Protein AF-A0A6A3IM44-F1 (afdb_monomer_lite)

Structure (mmCIF, N/CA/C/O backbone):
data_AF-A0A6A3IM44-F1
#
_entry.id   AF-A0A6A3IM44-F1
#
loop_
_atom_site.group_PDB
_atom_site.id
_atom_site.type_symbol
_atom_site.label_atom_id
_atom_site.label_alt_id
_atom_site.label_comp_id
_atom_site.label_asym_id
_atom_site.label_entity_id
_atom_site.label_seq_id
_atom_site.pdbx_PDB_ins_code
_atom_site.Cartn_x
_atom_site.Cartn_y
_atom_site.Cartn_z
_atom_site.occupancy
_atom_site.B_iso_or_equiv
_atom_site.auth_seq_id
_atom_site.auth_comp_id
_atom_site.auth_asym_id
_atom_site.auth_atom_id
_atom_site.pdbx_PDB_model_num
ATOM 1 N N . MET A 1 1 ? -18.089 -7.733 0.009 1.00 37.75 1 MET A N 1
ATOM 2 C CA . MET A 1 1 ? -17.968 -6.518 -0.818 1.00 37.75 1 MET A CA 1
ATOM 3 C C . MET A 1 1 ? -16.733 -5.783 -0.322 1.00 37.75 1 MET A C 1
ATOM 5 O O . MET A 1 1 ? -16.637 -5.573 0.884 1.00 37.75 1 MET A O 1
ATOM 9 N N . SER A 1 2 ? -15.750 -5.544 -1.189 1.00 44.31 2 SER A N 1
ATOM 10 C CA . SER A 1 2 ? -14.603 -4.667 -0.921 1.00 44.31 2 SER A CA 1
ATOM 11 C C . SER A 1 2 ? -15.000 -3.232 -1.266 1.00 44.31 2 SER A C 1
ATOM 13 O O . SER A 1 2 ? -15.835 -3.019 -2.142 1.00 44.31 2 SER A O 1
ATOM 15 N N . ALA A 1 3 ? -14.459 -2.264 -0.538 1.00 53.47 3 ALA A N 1
ATOM 16 C CA . ALA A 1 3 ? -14.550 -0.856 -0.886 1.00 53.47 3 ALA A CA 1
ATOM 17 C C . ALA A 1 3 ? -13.143 -0.275 -0.756 1.00 53.47 3 ALA A C 1
ATOM 19 O O . ALA A 1 3 ? -12.449 -0.583 0.218 1.00 53.47 3 ALA A O 1
ATOM 20 N N . SER A 1 4 ? -12.736 0.537 -1.726 1.00 59.00 4 SER A N 1
ATOM 21 C CA . SER A 1 4 ? -11.543 1.361 -1.592 1.00 59.00 4 SER A CA 1
ATOM 22 C C . SER A 1 4 ? -11.840 2.476 -0.596 1.00 59.00 4 SER A C 1
ATOM 24 O O . SER A 1 4 ? -12.852 3.169 -0.728 1.00 59.00 4 SER A O 1
ATOM 26 N N . TRP A 1 5 ? -11.017 2.612 0.443 1.00 65.81 5 TRP A N 1
ATOM 27 C CA . TRP A 1 5 ? -11.245 3.621 1.488 1.00 65.81 5 TRP A CA 1
ATOM 28 C C . TRP A 1 5 ? -10.379 4.857 1.298 1.00 65.81 5 TRP A C 1
ATOM 30 O O . TRP A 1 5 ? -10.717 5.921 1.815 1.00 65.81 5 TRP A O 1
ATOM 40 N N . ILE A 1 6 ? -9.264 4.707 0.585 1.00 73.38 6 ILE A N 1
ATOM 41 C CA . ILE A 1 6 ? -8.302 5.765 0.303 1.00 73.38 6 ILE A CA 1
ATOM 42 C C . ILE A 1 6 ? -7.822 5.571 -1.128 1.00 73.38 6 ILE A C 1
ATOM 44 O O . ILE A 1 6 ? -7.400 4.474 -1.487 1.00 73.38 6 ILE A O 1
ATOM 48 N N . ASN A 1 7 ? -7.897 6.646 -1.905 1.00 78.00 7 ASN A N 1
ATOM 49 C CA . ASN A 1 7 ? -7.491 6.690 -3.298 1.00 78.00 7 ASN A CA 1
ATOM 50 C C . ASN A 1 7 ? -6.418 7.769 -3.479 1.00 78.00 7 ASN A C 1
ATOM 52 O O . ASN A 1 7 ? -6.666 8.908 -3.080 1.00 78.00 7 ASN A O 1
ATOM 56 N N . GLU A 1 8 ? -5.283 7.409 -4.083 1.00 75.19 8 GLU A N 1
ATOM 57 C CA . GLU A 1 8 ? -4.269 8.336 -4.619 1.00 75.19 8 GLU A CA 1
ATOM 58 C C . GLU A 1 8 ? -3.731 9.356 -3.605 1.00 75.19 8 GLU A C 1
ATOM 60 O O . GLU A 1 8 ? -3.807 10.567 -3.813 1.00 75.19 8 GLU A O 1
ATOM 65 N N . GLU A 1 9 ? -3.207 8.885 -2.471 1.00 67.81 9 GLU A N 1
ATOM 66 C CA . GLU A 1 9 ? -2.664 9.784 -1.446 1.00 67.81 9 GLU A CA 1
ATOM 67 C C . GLU A 1 9 ? -1.252 10.289 -1.756 1.00 67.81 9 GLU A C 1
ATOM 69 O O . GLU A 1 9 ? -0.890 11.421 -1.414 1.00 67.81 9 GLU A O 1
ATOM 74 N N . LEU A 1 10 ? -0.427 9.440 -2.366 1.00 57.03 10 LEU A N 1
ATOM 75 C CA . LEU A 1 10 ? 0.973 9.750 -2.599 1.00 57.03 10 LEU A CA 1
ATOM 76 C C . LEU A 1 10 ? 1.151 10.381 -3.976 1.00 57.03 10 LEU A C 1
ATOM 78 O O . LEU A 1 10 ? 0.718 9.858 -4.995 1.00 57.03 10 LEU A O 1
ATOM 82 N N . GLN A 1 11 ? 1.807 11.540 -3.994 1.00 56.31 11 GLN A N 1
ATOM 83 C CA . GLN A 1 11 ? 2.242 12.156 -5.239 1.00 56.31 11 GLN A CA 1
ATOM 84 C C . GLN A 1 11 ? 3.541 11.531 -5.728 1.00 56.31 11 GLN A C 1
ATOM 86 O O . GLN A 1 11 ? 4.454 11.230 -4.955 1.00 56.31 11 GLN A O 1
ATOM 91 N N . GLU A 1 12 ? 3.645 11.455 -7.048 1.00 54.25 12 GLU A N 1
ATOM 92 C CA . GLU A 1 12 ? 4.859 11.079 -7.749 1.00 54.25 12 GLU A CA 1
ATOM 93 C C . GLU A 1 12 ? 6.025 12.020 -7.385 1.00 54.25 12 GLU A C 1
ATOM 95 O O . GLU A 1 12 ? 5.888 13.245 -7.486 1.00 54.25 12 GLU A O 1
ATOM 100 N N . PRO A 1 13 ? 7.200 11.495 -6.995 1.00 43.41 13 PRO A N 1
ATOM 101 C CA . PRO A 1 13 ? 8.316 12.301 -6.486 1.00 43.41 13 PRO A CA 1
ATOM 102 C C . PRO A 1 13 ? 8.976 13.241 -7.516 1.00 43.41 13 PRO A C 1
ATOM 104 O O . PRO A 1 13 ? 9.961 13.910 -7.208 1.00 43.41 13 PRO A O 1
ATOM 107 N N . ASN A 1 14 ? 8.454 13.309 -8.739 1.00 37.50 14 ASN A N 1
ATOM 108 C CA . ASN A 1 14 ? 8.999 14.021 -9.891 1.00 37.50 14 ASN A CA 1
ATOM 109 C C . ASN A 1 14 ? 8.108 15.165 -10.418 1.00 37.50 14 ASN A C 1
ATOM 111 O O . ASN A 1 14 ? 8.472 15.787 -11.418 1.00 37.50 14 ASN A O 1
ATOM 115 N N . VAL A 1 15 ? 7.008 15.529 -9.744 1.00 40.44 15 VAL A N 1
ATOM 116 C CA . VAL A 1 15 ? 6.224 16.721 -10.125 1.00 40.44 15 VAL A CA 1
ATOM 117 C C . VAL A 1 15 ? 6.689 17.942 -9.326 1.00 40.44 15 VAL A C 1
ATOM 119 O O . VAL A 1 15 ? 6.344 18.143 -8.164 1.00 40.44 15 VAL A O 1
ATOM 122 N N . CYS A 1 16 ? 7.518 18.780 -9.947 1.00 28.98 16 CYS A N 1
ATOM 123 C CA . CYS A 1 16 ? 7.977 20.027 -9.343 1.00 28.98 16 CYS A CA 1
ATOM 124 C C . CYS A 1 16 ? 6.792 21.004 -9.198 1.00 28.98 16 CYS A C 1
ATOM 126 O O . CYS A 1 16 ? 6.263 21.486 -10.198 1.00 28.98 16 CYS A O 1
ATOM 128 N N . GLY A 1 17 ? 6.390 21.326 -7.963 1.00 39.78 17 GLY A N 1
ATOM 129 C CA . GLY A 1 17 ? 5.557 22.503 -7.685 1.00 39.78 17 GLY A CA 1
ATOM 130 C C . GLY A 1 17 ? 4.044 22.304 -7.546 1.00 39.78 17 GLY A C 1
ATOM 131 O O . GLY A 1 17 ? 3.320 23.297 -7.585 1.00 39.78 17 GLY A O 1
ATOM 132 N N . GLN A 1 18 ? 3.546 21.091 -7.309 1.00 37.66 18 GLN A N 1
ATOM 133 C CA . GLN A 1 18 ? 2.215 20.920 -6.718 1.00 37.66 18 GLN A CA 1
ATOM 134 C C . GLN A 1 18 ? 2.366 20.208 -5.383 1.00 37.66 18 GLN A C 1
ATOM 136 O O . GLN A 1 18 ? 2.968 19.148 -5.307 1.00 37.66 18 GLN A O 1
ATOM 141 N N . GLY A 1 19 ? 1.920 20.872 -4.317 1.00 38.69 19 GLY A N 1
ATOM 142 C CA . GLY A 1 19 ? 2.008 20.350 -2.964 1.00 38.69 19 GLY A CA 1
ATOM 143 C C . GLY A 1 19 ? 1.242 19.042 -2.828 1.00 38.69 19 GLY A C 1
ATOM 144 O O . GLY A 1 19 ? 0.233 18.837 -3.510 1.00 38.69 19 GLY A O 1
ATOM 145 N N . LEU A 1 20 ? 1.739 18.209 -1.907 1.00 41.72 20 LEU A N 1
ATOM 146 C CA . LEU A 1 20 ? 0.996 17.197 -1.162 1.00 41.72 20 LEU A CA 1
ATOM 147 C C . LEU A 1 20 ? -0.487 17.579 -1.176 1.00 41.72 20 LEU A C 1
ATOM 149 O O . LEU A 1 20 ? -0.781 18.690 -0.741 1.00 41.72 20 LEU A O 1
ATOM 153 N N . LEU A 1 21 ? -1.354 16.735 -1.754 1.00 46.16 21 LEU A N 1
ATOM 154 C CA . LEU A 1 21 ? -2.768 16.992 -2.084 1.00 46.16 21 LEU A CA 1
ATOM 155 C C . LEU A 1 21 ? -3.379 18.202 -1.376 1.00 46.16 21 LEU A C 1
ATOM 157 O O . LEU A 1 21 ? -3.253 18.359 -0.163 1.00 46.16 21 LEU A O 1
ATOM 161 N N . THR A 1 22 ? -4.166 19.000 -2.087 1.00 43.16 22 THR A N 1
ATOM 162 C CA . THR A 1 22 ? -4.941 20.108 -1.508 1.00 43.16 22 THR A CA 1
ATOM 163 C C . THR A 1 22 ? -5.750 19.724 -0.257 1.00 43.16 22 THR A C 1
ATOM 165 O O . THR A 1 22 ? -6.112 20.615 0.493 1.00 43.16 22 THR A O 1
ATOM 168 N N . THR A 1 23 ? -5.985 18.438 0.033 1.00 45.34 23 THR A N 1
ATOM 169 C CA . THR A 1 23 ? -6.467 17.931 1.331 1.00 45.34 23 THR A CA 1
ATOM 170 C C . THR A 1 23 ? -5.450 18.073 2.470 1.00 45.34 23 THR A C 1
ATOM 172 O O . THR A 1 23 ? -5.820 18.589 3.518 1.00 45.34 23 THR A O 1
ATOM 175 N N . SER A 1 24 ? -4.170 17.733 2.290 1.00 46.62 24 SER A N 1
ATOM 176 C CA . SER A 1 24 ? -3.108 17.874 3.304 1.00 46.62 24 SER A CA 1
ATOM 177 C C . SER A 1 24 ? -2.910 19.316 3.788 1.00 46.62 24 SER A C 1
ATOM 179 O O . SER A 1 24 ? -2.605 19.540 4.961 1.00 46.62 24 SER A O 1
ATOM 181 N N . HIS A 1 25 ? -3.176 20.296 2.919 1.00 44.97 25 HIS A N 1
ATOM 182 C CA . HIS A 1 25 ? -3.167 21.719 3.255 1.00 44.97 25 HIS A CA 1
ATOM 183 C C . HIS A 1 25 ? -4.281 22.119 4.245 1.00 44.97 25 HIS A C 1
ATOM 185 O O . HIS A 1 25 ? -4.131 23.126 4.936 1.00 44.97 25 HIS A O 1
ATOM 191 N N . TYR A 1 26 ? -5.359 21.330 4.365 1.00 45.19 26 TYR A N 1
ATOM 192 C CA . TYR A 1 26 ? -6.478 21.574 5.289 1.00 45.19 26 TYR A CA 1
ATOM 193 C C . TYR A 1 26 ? -6.628 20.506 6.394 1.00 45.19 26 TYR A C 1
ATOM 195 O O . TYR A 1 26 ? -7.137 20.823 7.467 1.00 45.19 26 TYR A O 1
ATOM 203 N N . THR A 1 27 ? -6.183 19.262 6.176 1.00 52.53 27 THR A N 1
ATOM 204 C CA . THR A 1 27 ? -6.337 18.118 7.104 1.00 52.53 27 THR A CA 1
ATOM 205 C C . THR A 1 27 ? -5.025 17.641 7.735 1.00 52.53 27 THR A C 1
ATOM 207 O O . THR A 1 27 ? -5.051 16.796 8.631 1.00 52.53 27 THR A O 1
ATOM 210 N N . GLY A 1 28 ? -3.877 18.166 7.291 1.00 54.84 28 GLY A N 1
ATOM 211 C CA . GLY A 1 28 ? -2.547 17.687 7.674 1.00 54.84 28 GLY A CA 1
ATOM 212 C C . GLY A 1 28 ? -2.163 16.359 7.008 1.00 54.84 28 GLY A C 1
ATOM 213 O O . GLY A 1 28 ? -2.975 15.705 6.355 1.00 54.84 28 GLY A O 1
ATOM 214 N N . THR A 1 29 ? -0.911 15.939 7.206 1.00 65.12 29 THR A N 1
ATOM 215 C CA . THR A 1 29 ? -0.317 14.712 6.628 1.00 65.12 29 THR A CA 1
ATOM 216 C C . THR A 1 29 ? -0.832 13.408 7.251 1.00 65.12 29 THR A C 1
ATOM 218 O O . THR A 1 29 ? -0.402 12.331 6.864 1.00 65.12 29 THR A O 1
ATOM 221 N N . ASN A 1 30 ? -1.718 13.482 8.248 1.00 73.81 30 ASN A N 1
ATOM 222 C CA . ASN A 1 30 ? -2.203 12.324 9.012 1.00 73.81 30 ASN A CA 1
ATOM 223 C C . ASN A 1 30 ? -3.562 11.808 8.520 1.00 73.81 30 ASN A C 1
ATOM 225 O O . ASN A 1 30 ? -4.249 11.074 9.245 1.00 73.81 30 ASN A O 1
ATOM 229 N N . TYR A 1 31 ? -4.007 12.237 7.339 1.00 77.69 31 TYR A N 1
ATOM 230 C CA . TYR A 1 31 ? -5.346 11.904 6.880 1.00 77.69 31 TYR A CA 1
ATOM 231 C C . TYR A 1 31 ? -5.470 10.410 6.543 1.00 77.69 31 TYR A C 1
ATOM 233 O O . TYR A 1 31 ? -6.487 9.837 6.936 1.00 77.69 31 TYR A O 1
ATOM 241 N N . THR A 1 32 ? -4.442 9.750 5.974 1.00 81.25 32 THR A N 1
ATOM 242 C CA . THR A 1 32 ? -4.445 8.281 5.777 1.00 81.25 32 THR A CA 1
ATOM 243 C C . THR A 1 32 ? -4.738 7.558 7.078 1.00 81.25 32 THR A C 1
ATOM 245 O O . THR A 1 32 ? -5.633 6.720 7.180 1.00 81.25 32 THR A O 1
ATOM 248 N N . THR A 1 33 ? -3.967 7.921 8.106 1.00 87.38 33 THR A N 1
ATOM 249 C CA . THR A 1 33 ? -4.012 7.304 9.428 1.00 87.38 33 THR A CA 1
ATOM 250 C C . THR A 1 33 ? -5.394 7.500 10.029 1.00 87.38 33 THR A C 1
ATOM 252 O O . THR A 1 33 ? -5.995 6.572 10.567 1.00 87.38 33 THR A O 1
ATOM 255 N N . THR A 1 34 ? -5.932 8.715 9.909 1.00 88.75 34 THR A N 1
ATOM 256 C CA . THR A 1 34 ? -7.267 9.060 10.403 1.00 88.75 34 THR A CA 1
ATOM 257 C C . THR A 1 34 ? -8.356 8.277 9.672 1.00 88.75 34 THR A C 1
ATOM 259 O O . THR A 1 34 ? -9.256 7.741 10.323 1.00 88.75 34 THR A O 1
ATOM 262 N N . ALA A 1 35 ? -8.268 8.162 8.346 1.00 86.88 35 ALA A N 1
ATOM 263 C CA . ALA A 1 35 ? -9.221 7.427 7.522 1.00 86.88 35 ALA A CA 1
ATOM 264 C C . ALA A 1 35 ? -9.218 5.935 7.875 1.00 86.88 35 ALA A C 1
ATOM 266 O O . ALA A 1 35 ? -10.270 5.386 8.214 1.00 86.88 35 ALA A O 1
ATOM 267 N N . PHE A 1 36 ? -8.044 5.296 7.928 1.00 87.62 36 PHE A N 1
ATOM 268 C CA . PHE A 1 36 ? -7.946 3.890 8.313 1.00 87.62 36 PHE A CA 1
ATOM 269 C C . PHE A 1 36 ? -8.406 3.640 9.747 1.00 87.62 36 PHE A C 1
ATOM 271 O O . PHE A 1 36 ? -9.160 2.693 9.973 1.00 87.62 36 PHE A O 1
ATOM 278 N N . LYS A 1 37 ? -8.026 4.475 10.722 1.00 88.75 37 LYS A N 1
ATOM 279 C CA . LYS A 1 37 ? -8.522 4.337 12.104 1.00 88.75 37 LYS A CA 1
ATOM 280 C C . LYS A 1 37 ? -10.037 4.461 12.175 1.00 88.75 37 LYS A C 1
ATOM 282 O O . LYS A 1 37 ? -10.685 3.698 12.889 1.00 88.75 37 LYS A O 1
ATOM 287 N N . THR A 1 38 ? -10.607 5.398 11.423 1.00 89.06 38 THR A N 1
ATOM 288 C CA . THR A 1 38 ? -12.057 5.605 11.376 1.00 89.06 38 THR A CA 1
ATOM 289 C C . THR A 1 38 ? -12.755 4.392 10.767 1.00 89.06 38 THR A C 1
ATOM 291 O O . THR A 1 38 ? -13.672 3.859 11.389 1.00 89.06 38 THR A O 1
ATOM 294 N N . ALA A 1 39 ? -12.275 3.884 9.628 1.00 83.50 39 ALA A N 1
ATOM 295 C CA . ALA A 1 39 ? -12.819 2.685 8.992 1.00 83.50 39 ALA A CA 1
ATOM 296 C C . ALA A 1 39 ? -12.715 1.451 9.906 1.00 83.50 39 ALA A C 1
ATOM 298 O O . ALA A 1 39 ? -13.707 0.759 10.124 1.00 83.50 39 ALA A O 1
ATOM 299 N N . ASN A 1 40 ? -11.550 1.214 10.524 1.00 88.38 40 ASN A N 1
ATOM 300 C CA . ASN A 1 40 ? -11.344 0.106 11.464 1.00 88.38 40 ASN A CA 1
ATOM 301 C C . ASN A 1 40 ? -12.271 0.217 12.688 1.00 88.38 40 ASN A C 1
ATOM 303 O O . ASN A 1 40 ? -12.874 -0.775 13.105 1.00 88.38 40 ASN A O 1
ATOM 307 N N . LYS A 1 41 ? -12.450 1.426 13.239 1.00 88.38 41 LYS A N 1
ATOM 308 C CA . LYS A 1 41 ? -13.374 1.679 14.353 1.00 88.38 41 LYS A CA 1
ATOM 309 C C . LYS A 1 41 ? -14.824 1.399 13.963 1.00 88.38 41 LYS A C 1
ATOM 311 O O . LYS A 1 41 ? -15.519 0.730 14.724 1.00 88.38 41 LYS A O 1
ATOM 316 N N . VAL A 1 42 ? -15.273 1.892 12.807 1.00 85.19 42 VAL A N 1
ATOM 317 C CA . VAL A 1 42 ? -16.646 1.685 12.319 1.00 85.19 42 VAL A CA 1
ATOM 318 C C . VAL A 1 42 ? -16.897 0.203 12.071 1.00 85.19 42 VAL A C 1
ATOM 320 O O . VAL A 1 42 ? -17.855 -0.335 12.627 1.00 85.19 42 VAL A O 1
ATOM 323 N N . ASN A 1 43 ? -15.997 -0.473 11.351 1.00 80.00 43 ASN A N 1
ATOM 324 C CA . ASN A 1 43 ? -16.084 -1.911 11.116 1.00 80.00 43 ASN A CA 1
ATOM 325 C C . ASN A 1 43 ? -16.187 -2.696 12.420 1.00 80.00 43 ASN A C 1
ATOM 327 O O . ASN A 1 43 ? -17.043 -3.565 12.537 1.00 80.00 43 ASN A O 1
ATOM 331 N N . LYS A 1 44 ? -15.368 -2.360 13.422 1.00 83.25 44 LYS A N 1
ATOM 332 C CA . LYS A 1 44 ? -15.434 -3.004 14.736 1.00 83.25 44 LYS A CA 1
ATOM 333 C C . LYS A 1 44 ? -16.749 -2.709 15.460 1.00 83.25 44 LYS A C 1
ATOM 335 O O . LYS A 1 44 ? -17.334 -3.618 16.030 1.00 83.25 44 LYS A O 1
ATOM 340 N N . SER A 1 45 ? -17.210 -1.457 15.455 1.00 86.00 45 SER A N 1
ATOM 341 C CA . SER A 1 45 ? -18.425 -1.050 16.180 1.00 86.00 45 SER A CA 1
ATOM 342 C C . SER A 1 45 ? -19.719 -1.602 15.584 1.00 86.00 45 SER A C 1
ATOM 344 O O . SER A 1 45 ? -20.687 -1.787 16.310 1.00 86.00 45 SER A O 1
ATOM 346 N N . LEU A 1 46 ? -19.727 -1.847 14.273 1.00 88.12 46 LEU A N 1
ATOM 347 C CA . LEU A 1 46 ? -20.878 -2.345 13.521 1.00 88.12 46 LEU A CA 1
ATOM 348 C C . LEU A 1 46 ? -20.706 -3.814 13.096 1.00 88.12 46 LEU A C 1
ATOM 350 O O . LEU A 1 46 ? -21.506 -4.312 12.311 1.00 88.12 46 LEU A O 1
ATOM 354 N N . GLU A 1 47 ? -19.651 -4.483 13.574 1.00 86.31 47 GLU A N 1
ATOM 355 C CA . GLU A 1 47 ? -19.298 -5.873 13.241 1.00 86.31 47 GLU A CA 1
ATOM 356 C C . GLU A 1 47 ? -19.251 -6.159 11.724 1.00 86.31 47 GLU A C 1
ATOM 358 O O . GLU A 1 47 ? -19.589 -7.245 11.244 1.00 86.31 47 GLU A O 1
ATOM 363 N N . LEU A 1 48 ? -18.814 -5.170 10.940 1.00 79.38 48 LEU A N 1
ATOM 364 C CA . LEU A 1 48 ? -18.723 -5.284 9.488 1.00 79.38 48 LEU A CA 1
ATOM 365 C C . LEU A 1 48 ? -17.502 -6.111 9.089 1.00 79.38 48 LEU A C 1
ATOM 367 O O . LEU A 1 48 ? 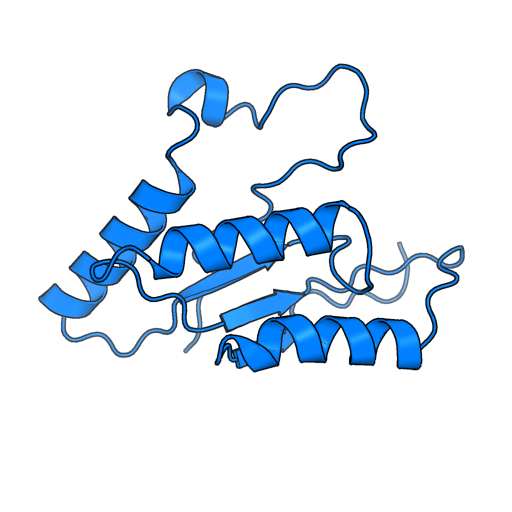-16.403 -5.943 9.616 1.00 79.38 48 LEU A O 1
ATOM 371 N N . LYS A 1 49 ? -17.682 -6.948 8.067 1.00 80.62 49 LYS A N 1
ATOM 372 C CA . LYS A 1 49 ? -16.613 -7.745 7.441 1.00 80.62 49 LYS A CA 1
ATOM 373 C C . LYS A 1 49 ? -16.037 -7.077 6.186 1.00 80.62 49 LYS A C 1
ATOM 375 O O . LYS A 1 49 ? -15.524 -7.758 5.299 1.00 80.62 49 LYS A O 1
ATOM 380 N N . THR A 1 50 ? -16.193 -5.760 6.061 1.00 79.12 50 THR A N 1
ATOM 381 C CA . THR A 1 50 ? -15.747 -5.007 4.884 1.00 79.12 50 THR A CA 1
ATOM 382 C C . THR A 1 50 ? -14.232 -4.892 4.886 1.00 79.12 50 THR A C 1
ATOM 384 O O . THR A 1 50 ? -13.644 -4.454 5.873 1.00 79.12 50 THR A O 1
ATOM 387 N N . LYS A 1 51 ? -13.599 -5.257 3.774 1.00 82.00 51 LYS A N 1
ATOM 388 C CA . LYS A 1 51 ? -12.151 -5.130 3.620 1.00 82.00 51 LYS A CA 1
ATOM 389 C C . LYS A 1 51 ? -11.743 -3.674 3.350 1.00 82.00 51 LYS A C 1
ATOM 391 O O . LYS A 1 51 ? -12.496 -2.933 2.715 1.00 82.00 51 LYS A O 1
ATOM 396 N N . ARG A 1 52 ? -10.578 -3.274 3.857 1.00 87.50 52 ARG A N 1
ATOM 397 C CA . ARG A 1 52 ? -9.975 -1.947 3.768 1.00 87.50 52 ARG A CA 1
ATOM 398 C C . ARG A 1 52 ? -8.816 -1.980 2.790 1.00 87.50 52 ARG A C 1
ATOM 400 O O . ARG A 1 52 ? -7.759 -2.509 3.127 1.00 87.50 52 ARG A O 1
ATOM 407 N N . TYR A 1 53 ? -9.030 -1.403 1.616 1.00 88.06 53 TYR A N 1
ATOM 408 C CA . TYR A 1 53 ? -8.010 -1.283 0.584 1.00 88.06 53 TYR A CA 1
ATOM 409 C C . TYR A 1 53 ? -7.487 0.150 0.481 1.00 88.06 53 TYR A C 1
ATOM 411 O O . TYR A 1 53 ? -8.237 1.111 0.690 1.00 88.06 53 TYR A O 1
ATOM 419 N N . TYR A 1 54 ? -6.197 0.258 0.170 1.00 90.12 54 TYR A N 1
ATOM 420 C CA . TYR A 1 54 ? -5.575 1.454 -0.396 1.00 90.12 54 TYR A CA 1
ATOM 421 C C . TYR A 1 54 ? -5.527 1.277 -1.919 1.00 90.12 54 TYR A C 1
ATOM 423 O O . TYR A 1 54 ? -5.141 0.199 -2.362 1.00 90.12 54 TYR A O 1
ATOM 431 N N . ASN A 1 55 ? -5.923 2.278 -2.704 1.00 90.38 55 ASN A N 1
ATOM 432 C CA . ASN A 1 55 ? -5.901 2.245 -4.172 1.00 90.38 55 ASN A CA 1
ATOM 433 C C . ASN A 1 55 ? -5.015 3.367 -4.707 1.00 90.38 55 ASN A C 1
ATOM 435 O O . ASN A 1 55 ? -5.090 4.495 -4.215 1.00 90.38 55 ASN A O 1
ATOM 439 N N . ASP A 1 56 ? -4.177 3.066 -5.696 1.00 87.06 56 ASP A N 1
ATOM 440 C CA . ASP A 1 56 ? -3.266 4.060 -6.271 1.00 87.06 56 ASP A CA 1
ATOM 441 C C . ASP A 1 56 ? -2.910 3.762 -7.735 1.00 87.06 56 ASP A C 1
ATOM 443 O O . ASP A 1 56 ? -2.918 2.600 -8.166 1.00 87.06 56 ASP A O 1
ATOM 447 N N . TYR A 1 57 ? -2.554 4.804 -8.493 1.00 85.44 57 TYR A N 1
ATOM 448 C CA . TYR A 1 57 ? -2.027 4.683 -9.858 1.00 85.44 57 TYR A CA 1
ATOM 449 C C . TYR A 1 57 ? -0.500 4.695 -9.875 1.00 85.44 57 TYR A C 1
ATOM 451 O O . TYR A 1 57 ? 0.156 4.991 -8.883 1.00 85.44 57 TYR A O 1
ATOM 459 N N . ASN A 1 58 ? 0.079 4.319 -11.021 1.00 86.12 58 ASN A N 1
ATOM 460 C CA . ASN A 1 58 ? 1.530 4.252 -11.232 1.00 86.12 58 ASN A CA 1
ATOM 461 C C . ASN A 1 58 ? 2.281 3.458 -10.141 1.00 86.12 58 ASN A C 1
ATOM 463 O O . ASN A 1 58 ? 3.462 3.655 -9.869 1.00 86.12 58 ASN A O 1
ATOM 467 N N . THR A 1 59 ? 1.601 2.488 -9.541 1.00 88.62 59 THR A N 1
ATOM 468 C CA . THR A 1 59 ? 2.186 1.555 -8.582 1.00 88.62 59 THR A CA 1
ATOM 469 C C . THR A 1 59 ? 2.418 0.180 -9.192 1.00 88.62 59 THR A C 1
ATOM 471 O O . THR A 1 59 ? 2.950 -0.677 -8.508 1.00 88.62 59 THR A O 1
ATOM 474 N N . ASN A 1 60 ? 2.083 -0.042 -10.467 1.00 88.12 60 ASN A N 1
ATOM 475 C CA . ASN A 1 60 ? 2.109 -1.350 -11.133 1.00 88.12 60 ASN A CA 1
ATOM 476 C C . ASN A 1 60 ? 3.479 -2.048 -11.156 1.00 88.12 60 ASN A C 1
ATOM 478 O O . ASN A 1 60 ? 3.529 -3.274 -11.211 1.00 88.12 60 ASN A O 1
ATOM 482 N N . SER A 1 61 ? 4.577 -1.294 -11.116 1.00 91.50 61 SER A N 1
ATOM 483 C CA . SER A 1 61 ? 5.950 -1.806 -11.136 1.00 91.50 61 SER A CA 1
ATOM 484 C C . SER A 1 61 ? 6.783 -1.217 -9.996 1.00 91.50 61 SER A C 1
ATOM 486 O O . SER A 1 61 ? 6.343 -0.338 -9.246 1.00 91.50 61 SER A O 1
ATOM 488 N N . VAL A 1 62 ? 8.005 -1.724 -9.819 1.00 93.75 62 VAL A N 1
ATOM 489 C CA . VAL A 1 62 ? 8.939 -1.181 -8.826 1.00 93.75 62 VAL A CA 1
ATOM 490 C C . VAL A 1 62 ? 9.400 0.205 -9.272 1.00 93.75 62 VAL A C 1
ATOM 492 O O . VAL A 1 62 ? 10.141 0.350 -10.240 1.00 93.75 62 VAL A O 1
ATOM 495 N N . ASN A 1 63 ? 8.984 1.231 -8.538 1.00 88.50 63 ASN A N 1
ATOM 496 C CA . ASN A 1 63 ? 9.371 2.612 -8.771 1.00 88.50 63 ASN A CA 1
ATOM 497 C C . ASN A 1 63 ? 9.345 3.393 -7.447 1.00 88.50 63 ASN A C 1
ATOM 499 O O . ASN A 1 63 ? 9.220 2.819 -6.357 1.00 88.50 63 ASN A O 1
ATOM 503 N N . ALA A 1 64 ? 9.519 4.708 -7.528 1.00 88.31 64 ALA A N 1
ATOM 504 C CA . ALA A 1 64 ? 9.566 5.553 -6.348 1.00 88.31 64 ALA A CA 1
ATOM 505 C C . ALA A 1 64 ? 8.201 5.653 -5.640 1.00 88.31 64 ALA A C 1
ATOM 507 O O . ALA A 1 64 ? 8.171 5.596 -4.410 1.00 88.31 64 ALA A O 1
ATOM 508 N N . ASN A 1 65 ? 7.089 5.701 -6.383 1.00 85.44 65 ASN A N 1
ATOM 509 C CA . ASN A 1 65 ? 5.749 5.751 -5.801 1.00 85.44 65 ASN A CA 1
ATOM 510 C C . ASN A 1 65 ? 5.349 4.419 -5.152 1.00 85.44 65 ASN A C 1
ATOM 512 O O . ASN A 1 65 ? 5.013 4.393 -3.971 1.00 85.44 65 ASN A O 1
ATOM 516 N N . SER A 1 66 ? 5.516 3.280 -5.835 1.00 91.69 66 SER A N 1
ATOM 517 C CA . SER A 1 66 ? 5.250 1.963 -5.230 1.00 91.69 66 SER A CA 1
ATOM 518 C C . SER A 1 66 ? 6.120 1.704 -3.998 1.00 91.69 66 SER A C 1
ATOM 520 O O . SER A 1 66 ? 5.674 1.086 -3.034 1.00 91.69 66 SER A O 1
ATOM 522 N N . THR A 1 67 ? 7.344 2.233 -3.964 1.00 93.25 67 THR A N 1
ATOM 523 C CA . THR A 1 67 ? 8.201 2.169 -2.771 1.00 93.25 67 THR A CA 1
ATOM 524 C C . THR A 1 67 ? 7.702 3.068 -1.639 1.00 93.25 67 THR A C 1
ATOM 526 O O . THR A 1 67 ? 7.745 2.654 -0.479 1.00 93.25 67 THR A O 1
ATOM 529 N N . ALA A 1 68 ? 7.193 4.261 -1.950 1.00 88.19 68 ALA A N 1
ATOM 530 C CA . ALA A 1 68 ? 6.584 5.145 -0.962 1.00 88.19 68 ALA A CA 1
ATOM 531 C C . ALA A 1 68 ? 5.296 4.535 -0.377 1.00 88.19 68 ALA A C 1
ATOM 533 O O . ALA A 1 68 ? 5.149 4.502 0.846 1.00 88.19 68 ALA A O 1
ATOM 534 N N . VAL A 1 69 ? 4.426 3.956 -1.216 1.00 90.12 69 VAL A N 1
ATOM 535 C CA . VAL A 1 69 ? 3.216 3.233 -0.781 1.00 90.12 69 VAL A CA 1
ATOM 536 C C . VAL A 1 69 ? 3.586 2.048 0.110 1.00 90.12 69 VAL A C 1
ATOM 538 O O . VAL A 1 69 ? 2.996 1.875 1.177 1.00 90.12 69 VAL A O 1
ATOM 541 N N . LEU A 1 70 ? 4.603 1.261 -0.266 1.00 92.88 70 LEU A N 1
ATOM 542 C CA . LEU A 1 70 ? 5.085 0.142 0.548 1.00 92.88 70 LEU A CA 1
ATOM 543 C C . LEU A 1 70 ? 5.533 0.606 1.943 1.00 92.88 70 LEU A C 1
ATOM 545 O O . LEU A 1 70 ? 5.092 0.046 2.947 1.00 92.88 70 LEU A O 1
ATOM 549 N N . GLY A 1 71 ? 6.360 1.654 2.015 1.00 92.44 71 GLY A N 1
ATOM 550 C CA . GLY A 1 71 ? 6.838 2.211 3.284 1.00 92.44 71 GLY A CA 1
ATOM 551 C C . GLY A 1 71 ? 5.719 2.821 4.135 1.00 92.44 71 GLY A C 1
ATOM 552 O O . GLY A 1 71 ? 5.703 2.660 5.360 1.00 92.44 71 GLY A O 1
ATOM 553 N N . MET A 1 72 ? 4.744 3.471 3.496 1.00 92.25 72 MET A N 1
ATOM 554 C CA . MET A 1 72 ? 3.553 3.990 4.162 1.00 92.25 72 MET A CA 1
ATOM 555 C C . MET A 1 72 ? 2.734 2.850 4.780 1.00 92.25 72 MET A C 1
ATOM 557 O O . MET A 1 72 ? 2.436 2.911 5.972 1.00 92.25 72 MET A O 1
ATOM 561 N N . ILE A 1 73 ? 2.411 1.795 4.024 1.00 91.44 73 ILE A N 1
ATOM 562 C CA . ILE A 1 73 ? 1.632 0.657 4.539 1.00 91.44 73 ILE A CA 1
ATOM 563 C C . ILE A 1 73 ? 2.357 -0.018 5.704 1.00 91.44 73 ILE A C 1
ATOM 565 O O . ILE A 1 73 ? 1.741 -0.250 6.744 1.00 91.44 73 ILE A O 1
ATOM 569 N N . GLN A 1 74 ? 3.663 -0.272 5.571 1.00 92.88 74 GLN A N 1
ATOM 570 C CA . GLN A 1 74 ? 4.471 -0.834 6.656 1.00 92.88 74 GLN A CA 1
ATOM 571 C C . GLN A 1 74 ? 4.390 0.027 7.919 1.00 92.88 74 GLN A C 1
ATOM 573 O O . GLN A 1 74 ? 4.177 -0.503 9.004 1.00 92.88 74 GLN A O 1
ATOM 578 N N . THR A 1 75 ? 4.497 1.353 7.778 1.00 91.25 75 THR A N 1
ATOM 579 C CA . THR A 1 75 ? 4.393 2.295 8.903 1.00 91.25 75 THR A CA 1
ATOM 580 C C . THR A 1 75 ? 3.006 2.260 9.549 1.00 91.25 75 THR A C 1
ATOM 582 O O . THR A 1 75 ? 2.904 2.228 10.773 1.00 91.25 75 THR A O 1
ATOM 585 N N . GLN A 1 76 ? 1.935 2.230 8.750 1.00 87.12 76 GLN A N 1
ATOM 586 C CA . GLN A 1 76 ? 0.556 2.156 9.247 1.00 87.12 76 GLN A CA 1
ATOM 587 C C . GLN A 1 76 ? 0.283 0.837 9.990 1.00 87.12 76 GLN A C 1
ATOM 589 O O . GLN A 1 76 ? -0.352 0.852 11.042 1.00 87.12 76 GLN A O 1
ATOM 594 N N . GLN A 1 77 ? 0.801 -0.292 9.490 1.00 87.44 77 GLN A N 1
ATOM 595 C CA . GLN A 1 77 ? 0.648 -1.614 10.114 1.00 87.44 77 GLN A CA 1
ATOM 596 C C . GLN A 1 77 ? 1.359 -1.743 11.475 1.00 87.44 77 GLN A C 1
ATOM 598 O O . GLN A 1 77 ? 1.059 -2.672 12.227 1.00 87.44 77 GLN A O 1
ATOM 603 N N . LEU A 1 78 ? 2.263 -0.819 11.834 1.00 90.88 78 LEU A N 1
ATOM 604 C CA . LEU A 1 78 ? 2.842 -0.765 13.185 1.00 90.88 78 LEU A CA 1
ATOM 605 C C . LEU A 1 78 ? 1.814 -0.342 14.247 1.00 90.88 78 LEU A C 1
ATOM 607 O O . LEU A 1 78 ? 1.996 -0.635 15.430 1.00 90.88 78 LEU A O 1
ATOM 611 N N . ASP A 1 79 ? 0.739 0.345 13.854 1.00 87.75 79 ASP A N 1
ATOM 612 C CA . ASP A 1 79 ? -0.348 0.715 14.753 1.00 87.75 79 ASP A CA 1
ATOM 613 C C . ASP A 1 79 ? -1.404 -0.398 14.795 1.00 87.75 79 ASP A C 1
ATOM 615 O O . ASP A 1 79 ? -2.163 -0.597 13.852 1.00 87.75 79 ASP A O 1
ATOM 619 N N . ALA A 1 80 ? -1.521 -1.086 15.933 1.00 84.56 80 ALA A N 1
ATOM 620 C CA . ALA A 1 80 ? -2.465 -2.193 16.117 1.00 84.56 80 ALA A CA 1
ATOM 621 C C . ALA A 1 80 ? -3.954 -1.808 15.959 1.00 84.56 80 ALA A C 1
ATOM 623 O O . ALA A 1 80 ? -4.815 -2.687 15.884 1.00 84.56 80 ALA A O 1
ATOM 624 N N . SER A 1 81 ? -4.290 -0.513 15.942 1.00 85.06 81 SER A N 1
ATOM 625 C CA . SER A 1 81 ? -5.648 -0.034 15.647 1.00 85.06 81 SER A CA 1
ATOM 626 C C . SER A 1 81 ? -5.941 0.092 14.149 1.00 85.06 81 SER A C 1
ATOM 628 O O . SER A 1 81 ? -7.091 0.327 13.767 1.00 85.06 81 SER A O 1
ATOM 630 N N . ILE A 1 82 ? -4.921 -0.076 13.307 1.00 85.88 82 ILE A N 1
ATOM 631 C CA . ILE A 1 82 ? -5.002 0.015 11.859 1.00 85.88 82 ILE A CA 1
ATOM 632 C C . ILE A 1 82 ? -4.775 -1.366 11.271 1.00 85.88 82 ILE A C 1
ATOM 634 O O . ILE A 1 82 ? -3.711 -1.963 11.385 1.00 85.88 82 ILE A O 1
ATOM 638 N N . CYS A 1 83 ? -5.791 -1.863 10.582 1.00 86.62 83 CYS A N 1
ATOM 639 C CA . CYS A 1 83 ? -5.632 -2.997 9.697 1.00 86.62 83 CYS A CA 1
ATOM 640 C C . CYS A 1 83 ? -6.070 -2.593 8.285 1.00 86.62 83 CYS A C 1
ATOM 642 O O . CYS A 1 83 ? -7.123 -1.967 8.089 1.00 86.62 83 CYS A O 1
ATOM 644 N N . ILE A 1 84 ? -5.177 -2.907 7.350 1.00 88.94 84 ILE A N 1
ATOM 645 C CA . ILE A 1 84 ? -5.262 -2.713 5.907 1.00 88.94 84 ILE A CA 1
ATOM 646 C C . ILE A 1 84 ? -5.295 -4.128 5.343 1.00 88.94 84 ILE A C 1
ATOM 648 O O . ILE A 1 84 ? -4.382 -4.905 5.618 1.00 88.94 84 ILE A O 1
ATOM 652 N N . ASP A 1 85 ? -6.367 -4.482 4.641 1.00 89.62 85 ASP A N 1
ATOM 653 C CA . ASP A 1 85 ? -6.557 -5.848 4.147 1.00 89.62 85 ASP A CA 1
ATOM 654 C C . ASP A 1 85 ? -5.968 -6.038 2.750 1.00 89.62 85 ASP A C 1
ATOM 656 O O . ASP A 1 85 ? -5.693 -7.169 2.362 1.00 89.62 85 ASP A O 1
ATOM 660 N N . GLY A 1 86 ? -5.764 -4.961 1.987 1.00 89.06 86 GLY A N 1
ATOM 661 C CA . GLY A 1 86 ? -5.169 -5.092 0.668 1.00 89.06 86 GLY A CA 1
ATOM 662 C C . GLY A 1 86 ? -4.737 -3.799 -0.009 1.00 89.06 86 GLY A C 1
ATOM 663 O O . GLY A 1 86 ? -4.984 -2.694 0.480 1.00 89.06 86 GLY A O 1
ATOM 664 N N . LEU A 1 87 ? -4.096 -3.981 -1.159 1.00 91.00 87 LEU A N 1
ATOM 665 C CA . LEU A 1 87 ? -3.687 -2.937 -2.089 1.00 91.00 87 LEU A CA 1
ATOM 666 C C . LEU A 1 87 ? -4.376 -3.163 -3.438 1.00 91.00 87 LEU A C 1
ATOM 668 O O . LEU A 1 87 ? -4.381 -4.271 -3.979 1.00 91.00 87 LEU A O 1
ATOM 672 N N . GLU A 1 88 ? -4.939 -2.092 -3.974 1.00 90.38 88 GLU A N 1
ATOM 673 C CA . GLU A 1 88 ? -5.546 -2.037 -5.293 1.00 90.38 88 GLU A CA 1
ATOM 674 C C . GLU A 1 88 ? -4.620 -1.262 -6.240 1.00 90.38 88 GLU A C 1
ATOM 676 O O . GLU A 1 88 ? -4.259 -0.110 -5.995 1.00 90.38 88 GLU A O 1
ATOM 681 N N . PHE A 1 89 ? -4.207 -1.923 -7.318 1.00 88.44 89 PHE A N 1
ATOM 682 C CA . PHE A 1 89 ? -3.476 -1.305 -8.414 1.00 88.44 89 PHE A CA 1
ATOM 683 C C . PHE A 1 89 ? -4.490 -0.858 -9.458 1.00 88.44 89 PHE A C 1
ATOM 685 O O . PHE A 1 89 ? -5.111 -1.706 -10.111 1.00 88.44 89 PHE A O 1
ATOM 692 N N . GLN A 1 90 ? -4.612 0.451 -9.681 1.00 86.06 90 GLN A N 1
ATOM 693 C CA . GLN A 1 90 ? -5.539 0.959 -10.695 1.00 86.06 90 GLN A CA 1
ATOM 694 C C . GLN A 1 90 ? -5.255 0.355 -12.073 1.00 86.06 90 GLN A C 1
ATOM 696 O O . GLN A 1 90 ? -6.172 -0.045 -12.778 1.00 86.06 90 GLN A O 1
ATOM 701 N N . SER A 1 91 ? -3.980 0.173 -12.423 1.00 84.31 91 SER A N 1
ATOM 702 C CA . SER A 1 91 ? -3.569 -0.395 -13.712 1.00 84.31 91 SER A CA 1
ATOM 703 C C . SER A 1 91 ? -3.991 0.386 -14.945 1.00 84.31 91 SER A C 1
ATOM 705 O O . SER A 1 91 ? -4.248 -0.200 -16.002 1.00 84.31 91 SER A O 1
ATOM 707 N N . HIS A 1 92 ? -3.947 1.713 -14.828 1.00 81.81 92 HIS A N 1
ATOM 708 C CA . HIS A 1 92 ? -3.731 2.574 -15.985 1.00 81.81 92 HIS A CA 1
ATOM 709 C C . HIS A 1 92 ? -2.361 2.251 -16.583 1.00 81.81 92 HIS A C 1
ATOM 711 O O . HIS A 1 92 ? -1.367 2.151 -15.861 1.00 81.81 92 HIS A O 1
ATOM 717 N N . SER A 1 93 ? -2.312 2.044 -17.894 1.00 73.94 93 SER A N 1
ATOM 718 C CA . SER A 1 93 ? -1.074 1.743 -18.615 1.00 73.94 93 SER A CA 1
ATOM 719 C C . SER A 1 93 ? -0.999 2.570 -19.891 1.00 73.94 93 SER A C 1
ATOM 721 O O . SER A 1 93 ? -2.012 2.787 -20.560 1.00 73.94 93 SER A O 1
ATOM 723 N N . SER A 1 94 ? 0.204 3.027 -20.227 1.00 77.31 94 SER A N 1
ATOM 724 C CA . SER A 1 94 ? 0.494 3.792 -21.439 1.00 77.31 94 SER A CA 1
ATOM 725 C C . SER A 1 94 ? 1.210 2.932 -22.482 1.00 77.31 94 SER A C 1
ATOM 727 O O . SER A 1 94 ? 1.887 1.960 -22.153 1.00 77.31 94 SER A O 1
ATOM 729 N N . TYR A 1 95 ? 1.131 3.314 -23.761 1.00 78.44 95 TYR A N 1
ATOM 730 C CA . TYR A 1 95 ? 1.886 2.627 -24.821 1.00 78.44 95 TYR A CA 1
ATOM 731 C C . TYR A 1 95 ? 3.411 2.772 -24.657 1.00 78.44 95 TYR A C 1
ATOM 733 O O . TYR A 1 95 ? 4.181 1.989 -25.208 1.00 78.44 95 TYR A O 1
ATOM 741 N N . SER A 1 96 ? 3.854 3.791 -23.918 1.00 81.94 96 SER A N 1
ATOM 742 C CA . SER A 1 96 ? 5.264 4.029 -23.610 1.00 81.94 96 SER A CA 1
ATOM 743 C C . SER A 1 96 ? 5.771 3.262 -22.390 1.00 81.94 96 SER A C 1
ATOM 745 O O . SER A 1 96 ? 6.963 3.348 -22.094 1.00 81.94 96 SER A O 1
ATOM 747 N N . ASP A 1 97 ? 4.912 2.526 -21.681 1.00 81.56 97 ASP A N 1
ATOM 748 C CA . ASP A 1 97 ? 5.333 1.773 -20.506 1.00 81.56 97 ASP A CA 1
ATOM 749 C C . ASP A 1 97 ? 6.270 0.637 -20.923 1.00 81.56 97 ASP A C 1
ATOM 751 O O . ASP A 1 97 ? 5.944 -0.208 -21.756 1.00 81.56 97 ASP A O 1
ATOM 75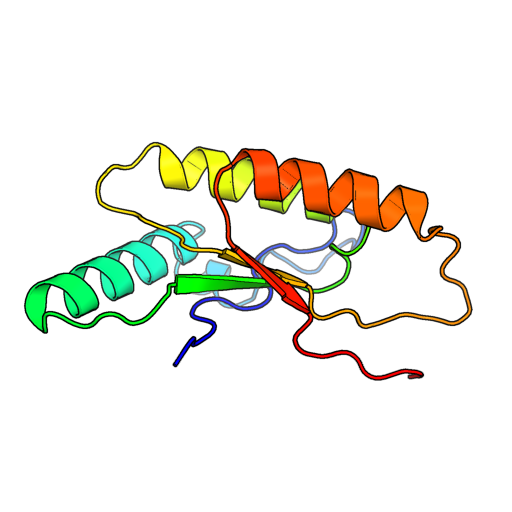5 N N . THR A 1 98 ? 7.458 0.611 -20.325 1.00 86.69 98 THR A N 1
ATOM 756 C CA . THR A 1 98 ? 8.483 -0.402 -20.609 1.00 86.69 98 THR A CA 1
ATOM 757 C C . THR A 1 98 ? 8.522 -1.518 -19.570 1.00 86.69 98 THR A C 1
ATOM 759 O O . THR A 1 98 ? 9.353 -2.416 -19.684 1.00 86.69 98 THR A O 1
ATOM 762 N N . ALA A 1 99 ? 7.682 -1.440 -18.534 1.00 87.44 99 ALA A N 1
ATOM 763 C CA . ALA A 1 99 ? 7.628 -2.444 -17.481 1.00 87.44 99 ALA A CA 1
ATOM 764 C C . ALA A 1 99 ? 7.142 -3.778 -18.056 1.00 87.44 99 ALA A C 1
ATOM 766 O O . ALA A 1 99 ? 6.105 -3.858 -18.714 1.00 87.44 99 ALA A O 1
ATOM 767 N N . THR A 1 100 ? 7.903 -4.833 -17.802 1.00 90.50 100 THR A N 1
ATOM 768 C CA . THR A 1 100 ? 7.544 -6.188 -18.206 1.00 90.50 100 THR A CA 1
ATOM 769 C C . THR A 1 100 ? 6.548 -6.802 -17.224 1.00 90.50 100 THR A C 1
ATOM 771 O O . THR A 1 100 ? 6.371 -6.336 -16.097 1.00 90.50 100 THR A O 1
ATOM 774 N N . THR A 1 101 ? 5.922 -7.914 -17.614 1.00 89.38 101 THR A N 1
ATOM 775 C CA . THR A 1 101 ? 5.109 -8.708 -16.682 1.00 89.38 101 THR A CA 1
ATOM 776 C C . THR A 1 101 ? 5.921 -9.179 -15.471 1.00 89.38 101 THR A C 1
ATOM 778 O O . THR A 1 101 ? 5.379 -9.238 -14.373 1.00 89.38 101 THR A O 1
ATOM 781 N N . GLU A 1 102 ? 7.214 -9.471 -15.638 1.00 93.31 102 GLU A N 1
ATOM 782 C CA . GLU A 1 102 ? 8.098 -9.866 -14.534 1.00 93.31 102 GLU A CA 1
ATOM 783 C C . GLU A 1 102 ? 8.347 -8.705 -13.558 1.00 93.31 102 GLU A C 1
ATOM 785 O O . GLU A 1 102 ? 8.288 -8.904 -12.343 1.00 93.31 102 GLU A O 1
ATOM 790 N N . ASP A 1 103 ? 8.514 -7.479 -14.065 1.00 92.94 103 ASP A N 1
ATOM 791 C CA . ASP A 1 103 ? 8.627 -6.274 -13.228 1.00 92.94 103 ASP A CA 1
ATOM 792 C C . ASP A 1 103 ? 7.350 -6.030 -12.417 1.00 92.94 103 ASP A C 1
ATOM 794 O O . ASP A 1 103 ? 7.408 -5.651 -11.243 1.00 92.94 103 ASP A O 1
ATOM 798 N N . MET A 1 104 ? 6.188 -6.265 -13.036 1.00 91.38 104 MET A N 1
ATOM 799 C CA . MET A 1 104 ? 4.902 -6.167 -12.352 1.00 91.38 104 MET A CA 1
ATOM 800 C C . MET A 1 104 ? 4.790 -7.228 -11.257 1.00 91.38 104 MET A C 1
ATOM 802 O O . MET A 1 104 ? 4.546 -6.876 -10.107 1.00 91.38 104 MET A O 1
ATOM 806 N N . VAL A 1 105 ? 5.032 -8.506 -11.574 1.00 93.38 105 VAL A N 1
ATOM 807 C CA . VAL A 1 105 ? 4.972 -9.614 -10.601 1.00 93.38 105 VAL A CA 1
ATOM 808 C C . VAL A 1 105 ? 5.913 -9.368 -9.425 1.00 93.38 105 VAL A C 1
ATOM 810 O O . VAL A 1 105 ? 5.472 -9.449 -8.280 1.00 93.38 105 VAL A O 1
ATOM 813 N N . THR A 1 106 ? 7.157 -8.965 -9.694 1.00 95.94 106 THR A N 1
ATOM 814 C CA . THR A 1 106 ? 8.140 -8.604 -8.660 1.00 95.94 106 THR A CA 1
ATOM 815 C C . THR A 1 106 ? 7.572 -7.563 -7.701 1.00 95.94 106 THR A C 1
ATOM 817 O O . THR A 1 106 ? 7.757 -7.638 -6.485 1.00 95.94 106 THR A O 1
ATOM 820 N N . ASN A 1 107 ? 6.851 -6.574 -8.228 1.00 95.00 107 ASN A N 1
ATOM 821 C CA . ASN A 1 107 ? 6.248 -5.554 -7.396 1.00 95.00 107 ASN A CA 1
ATOM 822 C C . ASN A 1 107 ? 5.032 -6.059 -6.605 1.00 95.00 107 ASN A C 1
ATOM 824 O O . ASN A 1 107 ? 4.931 -5.754 -5.419 1.00 95.00 107 ASN A O 1
ATOM 828 N N . LEU A 1 108 ? 4.153 -6.869 -7.209 1.00 93.50 108 LEU A N 1
ATOM 829 C CA . LEU A 1 108 ? 3.020 -7.491 -6.507 1.00 93.50 108 LEU A CA 1
ATOM 830 C C . LEU A 1 108 ? 3.501 -8.332 -5.314 1.00 93.50 108 LEU A C 1
ATOM 832 O O . LEU A 1 108 ? 2.925 -8.257 -4.229 1.00 93.50 108 LEU A O 1
ATOM 836 N N . GLU A 1 109 ? 4.589 -9.084 -5.490 1.00 95.88 109 GLU A N 1
ATOM 837 C CA . GLU A 1 109 ? 5.176 -9.927 -4.445 1.00 95.88 109 GLU A CA 1
ATOM 838 C C . GLU A 1 109 ? 5.655 -9.120 -3.229 1.00 95.88 109 GLU A C 1
ATOM 840 O O . GLU A 1 109 ? 5.478 -9.568 -2.094 1.00 95.88 109 GLU A O 1
ATOM 845 N N . ARG A 1 110 ? 6.179 -7.898 -3.426 1.00 97.00 110 ARG A N 1
ATOM 846 C CA . ARG A 1 110 ? 6.579 -7.003 -2.319 1.00 97.00 110 ARG A CA 1
ATOM 847 C C . ARG A 1 110 ? 5.407 -6.680 -1.392 1.00 97.00 110 ARG A C 1
ATOM 849 O O . ARG A 1 110 ? 5.591 -6.626 -0.179 1.00 97.00 110 ARG A O 1
ATOM 856 N N . PHE A 1 111 ? 4.219 -6.467 -1.955 1.00 95.50 111 PHE A N 1
ATOM 857 C CA . PHE A 1 111 ? 3.011 -6.149 -1.192 1.00 95.50 111 PHE A CA 1
ATOM 858 C C . PHE A 1 111 ? 2.330 -7.399 -0.635 1.00 95.50 111 PHE A C 1
ATOM 860 O O . PHE A 1 111 ? 1.904 -7.395 0.520 1.00 95.50 111 PHE A O 1
ATOM 867 N N . ALA A 1 112 ? 2.297 -8.495 -1.398 1.00 94.44 112 ALA A N 1
ATOM 868 C CA . ALA A 1 112 ? 1.795 -9.781 -0.918 1.00 94.44 112 ALA A CA 1
ATOM 869 C C . ALA A 1 112 ? 2.595 -10.291 0.297 1.00 94.44 112 ALA A C 1
ATOM 871 O O . ALA A 1 112 ? 2.020 -10.862 1.224 1.00 94.44 112 ALA A O 1
ATOM 872 N N . ALA A 1 113 ? 3.903 -10.012 0.355 1.00 96.81 113 ALA A N 1
ATOM 873 C CA . ALA A 1 113 ? 4.752 -10.326 1.505 1.00 96.81 113 ALA A CA 1
ATOM 874 C C . ALA A 1 113 ? 4.341 -9.601 2.806 1.00 96.81 113 ALA A C 1
ATOM 876 O O . ALA A 1 113 ? 4.715 -10.047 3.890 1.00 96.81 113 ALA A O 1
ATOM 877 N N . LEU A 1 114 ? 3.545 -8.525 2.726 1.00 93.38 114 LEU A N 1
ATOM 878 C CA . LEU A 1 114 ? 2.941 -7.853 3.886 1.00 93.38 114 LEU A CA 1
ATOM 879 C C . LEU A 1 114 ? 1.606 -8.485 4.326 1.00 93.38 114 LEU A C 1
ATOM 881 O O . LEU A 1 114 ? 0.937 -7.957 5.215 1.00 93.38 114 LEU A O 1
ATOM 885 N N . GLY A 1 115 ? 1.200 -9.597 3.701 1.00 91.75 115 GLY A N 1
ATOM 886 C CA . GLY A 1 115 ? -0.070 -10.277 3.963 1.00 91.75 115 GLY A CA 1
ATOM 887 C C . GLY A 1 115 ? -1.288 -9.579 3.354 1.00 91.75 115 GLY A C 1
ATOM 888 O O . GLY A 1 115 ? -2.404 -9.810 3.812 1.00 91.75 115 GLY A O 1
ATOM 889 N N . LEU A 1 116 ? -1.076 -8.710 2.362 1.00 91.94 116 LEU A N 1
ATOM 890 C CA . LEU A 1 116 ? -2.132 -7.958 1.690 1.00 91.94 116 LEU A CA 1
ATOM 891 C C . LEU A 1 116 ? -2.796 -8.786 0.589 1.00 91.94 116 LEU A C 1
ATOM 893 O O . LEU A 1 116 ? -2.118 -9.442 -0.204 1.00 91.94 116 LEU A O 1
ATOM 897 N N . ASP A 1 117 ? -4.117 -8.665 0.480 1.00 91.88 117 ASP A N 1
ATOM 898 C CA . ASP A 1 117 ? -4.821 -9.004 -0.749 1.00 91.88 117 ASP A CA 1
ATOM 899 C C . ASP A 1 117 ? -4.417 -8.036 -1.859 1.00 91.88 117 ASP A C 1
ATOM 901 O O . ASP A 1 117 ? -4.288 -6.830 -1.636 1.00 91.88 117 ASP A O 1
ATOM 905 N N . ILE A 1 118 ? -4.292 -8.557 -3.073 1.00 91.50 118 ILE A N 1
ATOM 906 C CA . ILE A 1 118 ? -3.914 -7.775 -4.244 1.00 91.50 118 ILE A CA 1
ATOM 907 C C . ILE A 1 118 ? -5.047 -7.808 -5.263 1.00 91.50 118 ILE A C 1
ATOM 909 O O . ILE A 1 118 ? -5.553 -8.882 -5.596 1.00 91.50 118 ILE A O 1
ATOM 913 N N . ALA A 1 119 ? -5.442 -6.638 -5.761 1.00 88.81 119 ALA A N 1
ATOM 914 C CA . ALA A 1 119 ? -6.470 -6.510 -6.786 1.00 88.81 119 ALA A CA 1
ATOM 915 C C . ALA A 1 119 ? -6.080 -5.488 -7.861 1.00 88.81 119 ALA A C 1
ATOM 917 O O . ALA A 1 119 ? -5.399 -4.504 -7.587 1.00 88.81 119 ALA A O 1
ATOM 918 N N . PHE A 1 120 ? -6.547 -5.732 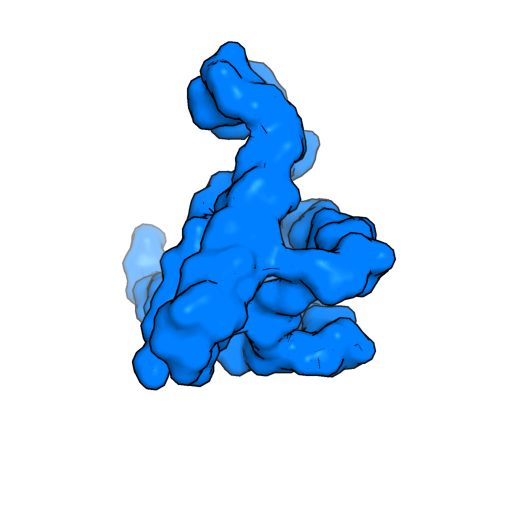-9.083 1.00 85.56 120 PHE A N 1
ATOM 919 C CA . PHE A 1 120 ? -6.507 -4.783 -10.192 1.00 85.56 120 PHE A CA 1
ATOM 920 C C . PHE A 1 120 ? -7.907 -4.199 -10.379 1.00 85.56 120 PHE A C 1
ATOM 922 O O . PHE A 1 120 ? -8.863 -4.969 -10.495 1.00 85.56 120 PHE A O 1
ATOM 929 N N . THR A 1 121 ? -8.048 -2.874 -10.371 1.00 81.88 121 THR A N 1
ATOM 930 C CA . THR A 1 121 ? -9.359 -2.232 -10.139 1.00 81.88 121 THR A CA 1
ATOM 931 C C . THR A 1 121 ? -9.854 -1.335 -11.263 1.00 81.88 121 THR A C 1
ATOM 933 O O . THR A 1 121 ? -11.057 -1.295 -11.507 1.00 81.88 121 THR A O 1
ATOM 936 N N . GLU A 1 122 ? -8.965 -0.653 -11.979 1.00 77.38 122 GLU A N 1
ATOM 937 C CA . GLU A 1 122 ? -9.331 0.397 -12.940 1.00 77.38 122 GLU A CA 1
ATOM 938 C C . GLU A 1 122 ? -8.629 0.200 -14.284 1.00 77.38 122 GLU A C 1
ATOM 940 O O . GLU A 1 122 ? -8.254 1.154 -14.962 1.00 77.38 122 GLU A O 1
ATOM 945 N N . HIS A 1 123 ? -8.432 -1.0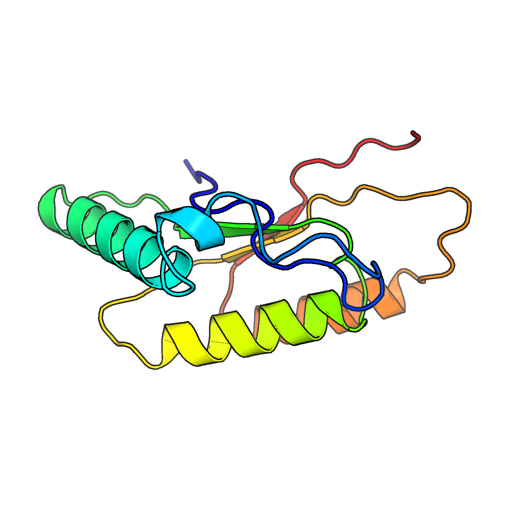63 -14.672 1.00 73.31 123 HIS A N 1
ATOM 946 C CA . HIS A 1 123 ? -7.748 -1.382 -15.913 1.00 73.31 123 HIS A CA 1
ATOM 947 C C . HIS A 1 123 ? -8.561 -0.889 -17.115 1.00 73.31 123 HIS A C 1
ATOM 949 O O . HIS A 1 123 ? -9.508 -1.539 -17.563 1.00 73.31 123 HIS A O 1
ATOM 955 N N . ILE A 1 124 ? -8.159 0.264 -17.644 1.00 62.12 124 ILE A N 1
ATOM 956 C CA . ILE A 1 124 ? -8.588 0.778 -18.935 1.00 62.12 124 ILE A CA 1
ATOM 957 C C . ILE A 1 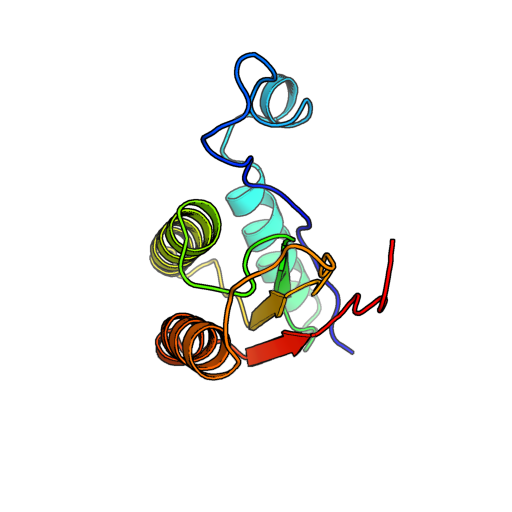124 ? -7.402 0.584 -19.879 1.00 62.12 124 ILE A C 1
ATOM 959 O O . ILE A 1 124 ? -6.382 1.263 -19.732 1.00 62.12 124 ILE A O 1
ATOM 963 N N . PRO A 1 125 ? -7.487 -0.348 -20.839 1.00 53.81 125 PRO A N 1
ATOM 964 C CA . PRO A 1 125 ? -6.487 -0.410 -21.879 1.00 53.81 125 PRO A CA 1
ATOM 965 C C . PRO A 1 125 ? -6.684 0.839 -22.749 1.00 53.81 125 PRO A C 1
ATOM 967 O O . PRO A 1 125 ? -7.736 0.996 -23.366 1.00 53.81 125 PRO A O 1
ATOM 970 N N . PHE A 1 126 ? -5.663 1.698 -22.789 1.00 51.91 126 PHE A N 1
ATOM 971 C CA . PHE A 1 126 ? -5.530 2.886 -23.646 1.00 51.91 126 PHE A CA 1
ATOM 972 C C . PHE A 1 126 ? -6.248 4.1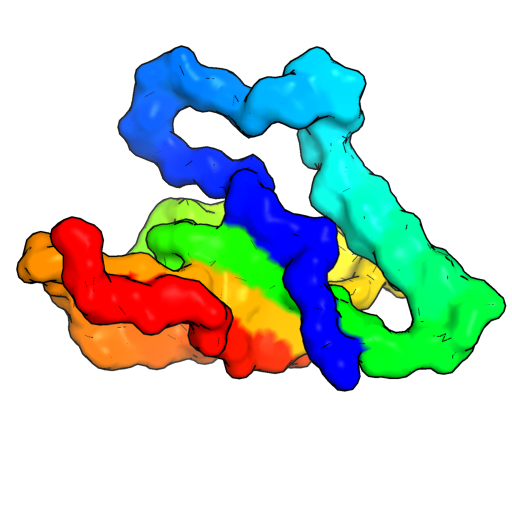63 -23.155 1.00 51.91 126 PHE A C 1
ATOM 974 O O . PHE A 1 126 ? -7.469 4.287 -23.244 1.00 51.91 126 PHE A O 1
ATOM 981 N N . TRP A 1 127 ? -5.440 5.137 -22.720 1.00 51.53 127 TRP A N 1
ATOM 982 C CA . TRP A 1 127 ? -5.754 6.572 -22.732 1.00 51.53 127 TRP A CA 1
ATOM 983 C C . TRP A 1 127 ? -5.075 7.242 -23.930 1.00 51.53 127 TRP A C 1
ATOM 985 O O . TRP A 1 127 ? -3.946 6.815 -24.274 1.00 51.53 127 TRP A O 1
#

InterPro domains:
  IPR001000 Glycoside hydrolase family 10 domain [PF00331] (7-122)
  IPR017853 Glycoside hydrolase superfamily [SSF51445] (24-122)

Secondary structure (DSSP, 8-state):
-EEEEEE--SPPTT-TT--S-TTHHHH-TTHHHHHHHHHHHHHHHTT---EEEEEESS-SSSSHHHHHHHHHHHHHHTSTT----EEEE---B-TT----HHHHHHHHHHHHTTT-EEEE----B--

pLDDT: mean 78.23, std 17.62, range [28.98, 97.0]

Radius of gyration: 15.07 Å; chains: 1; bounding box: 30×33×41 Å

Foldseek 3Di:
DEDEQAEAQDDDPPDPDDDRPPVCVPPNPCVVLVSQLVVLVVCVVVVNPYAYEHEYEPLQFDDDRVVVVLVVVVVSVVDPSGDHQAYEYQADDDPPDPQDPVRRVVSVVSRVVVVHDYYHDNHDPDD

Sequence (127 aa):
MSASWINEELQEPNVCGQGLLTTSHYTGTNYTTTAFKTANKVNKSLELKTKRYYNDYNTNSVNANSTAVLGMIQTQQLDASICIDGLEFQSHSSYSDTATTEDMVTNLERFAALGLDIAFTEHIPFW

Organism: NCBI:txid129364